Protein AF-A0A9D5VT57-F1 (afdb_monomer)

Mean predicted aligned error: 7.52 Å

Radius of gyration: 19.93 Å; Cα contacts (8 Å, |Δi|>4): 198; chains: 1; bounding box: 61×43×35 Å

Sequence (110 aa):
MKIITLFLIIIFCFQALNYADELRPKVKTLIGRVESVSFADPIKETKSEIVVTLENNKKISFIIKNTTTIYDINGKAATSEKLLKVQTVKVKYIITNDGVSEARSIKIIK

Structure (mmCIF, N/CA/C/O backbone):
data_AF-A0A9D5VT57-F1
#
_entry.id   AF-A0A9D5VT57-F1
#
loop_
_atom_site.group_PDB
_atom_site.id
_atom_site.type_symbol
_atom_site.label_atom_id
_atom_site.label_alt_id
_atom_site.label_comp_id
_atom_site.label_asym_id
_atom_site.label_entity_id
_atom_site.label_seq_id
_atom_site.pdbx_PDB_ins_code
_atom_site.Cartn_x
_atom_site.Cartn_y
_atom_site.Cartn_z
_atom_site.occupancy
_atom_site.B_iso_or_equiv
_atom_site.auth_seq_id
_atom_site.auth_comp_id
_atom_site.auth_asym_id
_atom_site.auth_atom_id
_atom_site.pdbx_PDB_model_num
ATOM 1 N N . MET A 1 1 ? 48.844 -26.777 -2.324 1.00 58.94 1 MET A N 1
ATOM 2 C CA . MET A 1 1 ? 48.228 -25.785 -3.240 1.00 58.94 1 MET A CA 1
ATOM 3 C C . MET A 1 1 ? 46.703 -25.884 -3.363 1.00 58.94 1 MET A C 1
ATOM 5 O O . MET A 1 1 ? 46.080 -24.842 -3.442 1.00 58.94 1 MET A O 1
ATOM 9 N N . LYS A 1 2 ? 46.072 -27.073 -3.318 1.00 58.28 2 LYS A N 1
ATOM 10 C CA . LYS A 1 2 ? 44.602 -27.218 -3.473 1.00 58.28 2 LYS A CA 1
ATOM 11 C C . LYS A 1 2 ? 43.740 -26.646 -2.323 1.00 58.28 2 LYS A C 1
ATOM 13 O O . LYS A 1 2 ? 42.625 -26.208 -2.566 1.00 58.28 2 LYS A O 1
ATOM 18 N N . ILE A 1 3 ? 44.255 -26.616 -1.088 1.00 63.25 3 ILE A N 1
ATOM 19 C CA . ILE A 1 3 ? 43.505 -26.164 0.106 1.00 63.25 3 ILE A CA 1
ATOM 20 C C . ILE A 1 3 ? 43.300 -24.638 0.123 1.00 63.25 3 ILE A C 1
ATOM 22 O O . ILE A 1 3 ? 42.235 -24.161 0.501 1.00 63.25 3 ILE A O 1
ATOM 26 N N . ILE A 1 4 ? 44.289 -23.874 -0.350 1.00 65.88 4 ILE A N 1
ATOM 27 C CA . ILE A 1 4 ? 44.235 -22.403 -0.388 1.00 65.88 4 ILE A CA 1
ATOM 28 C C . ILE A 1 4 ? 43.170 -21.933 -1.388 1.00 65.88 4 ILE A C 1
ATOM 30 O O . ILE A 1 4 ? 42.396 -21.029 -1.092 1.00 65.88 4 ILE A O 1
ATOM 34 N N . THR A 1 5 ? 43.072 -22.598 -2.543 1.00 65.62 5 THR A N 1
ATOM 35 C CA . THR A 1 5 ? 42.068 -22.289 -3.570 1.00 65.62 5 THR A CA 1
ATOM 36 C C . THR A 1 5 ? 40.644 -22.557 -3.079 1.00 65.62 5 THR A C 1
ATOM 38 O O . THR A 1 5 ? 39.751 -21.757 -3.339 1.00 65.62 5 THR A O 1
ATOM 41 N N . LEU A 1 6 ? 40.429 -23.638 -2.320 1.00 66.12 6 LEU A N 1
ATOM 42 C CA . LEU A 1 6 ? 39.114 -23.965 -1.760 1.00 66.12 6 LEU A CA 1
ATOM 43 C C . LEU A 1 6 ? 38.667 -22.935 -0.712 1.00 66.12 6 LEU A C 1
ATOM 45 O O . LEU A 1 6 ? 37.513 -22.515 -0.715 1.00 66.12 6 LEU A O 1
ATOM 49 N N . PHE A 1 7 ? 39.585 -22.481 0.144 1.00 71.94 7 PHE A N 1
ATOM 50 C CA . PHE A 1 7 ? 39.284 -21.470 1.161 1.00 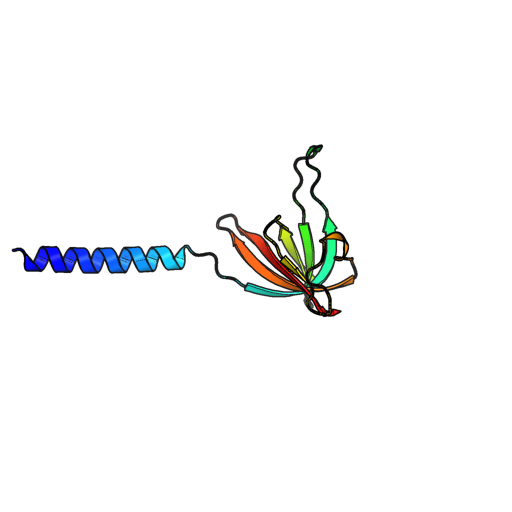71.94 7 PHE A CA 1
ATOM 51 C C . PHE A 1 7 ? 38.936 -20.109 0.536 1.00 71.94 7 PHE A C 1
ATOM 53 O O . PHE A 1 7 ? 38.008 -19.437 0.981 1.00 71.94 7 PHE A O 1
ATOM 60 N N . LEU A 1 8 ? 39.617 -19.738 -0.554 1.00 68.12 8 LEU A N 1
ATOM 61 C CA . LEU A 1 8 ? 39.347 -18.497 -1.284 1.00 68.12 8 LEU A CA 1
ATOM 62 C C . LEU A 1 8 ? 37.959 -18.501 -1.951 1.00 68.12 8 LEU A C 1
ATOM 64 O O . LEU A 1 8 ? 37.256 -17.492 -1.915 1.00 68.12 8 LEU A O 1
ATOM 68 N N . ILE A 1 9 ? 37.535 -19.644 -2.504 1.00 74.31 9 ILE A N 1
ATOM 69 C CA . ILE A 1 9 ? 36.198 -19.819 -3.101 1.00 74.31 9 ILE A CA 1
ATOM 70 C C . ILE A 1 9 ? 35.100 -19.680 -2.041 1.00 74.31 9 ILE A C 1
ATOM 72 O O . ILE A 1 9 ? 34.083 -19.032 -2.293 1.00 74.31 9 ILE A O 1
ATOM 76 N N . ILE A 1 10 ? 35.308 -20.253 -0.852 1.00 73.25 10 ILE A N 1
ATOM 77 C CA . ILE A 1 10 ? 34.345 -20.164 0.251 1.00 73.25 10 ILE A CA 1
ATOM 78 C C . ILE A 1 10 ? 34.176 -18.702 0.683 1.00 73.25 10 ILE A C 1
ATOM 80 O O . ILE A 1 10 ? 33.047 -18.222 0.753 1.00 73.25 10 ILE A O 1
ATOM 84 N N . ILE A 1 11 ? 35.271 -17.962 0.889 1.00 74.62 11 ILE A N 1
ATOM 85 C CA . ILE A 1 11 ? 35.210 -16.538 1.264 1.00 74.62 11 ILE A CA 1
ATOM 86 C C . ILE A 1 11 ? 34.479 -15.716 0.195 1.00 74.62 11 ILE A C 1
ATOM 88 O O . ILE A 1 11 ? 33.621 -14.900 0.532 1.00 74.62 11 ILE A O 1
ATOM 92 N N . PHE A 1 12 ? 34.765 -15.953 -1.088 1.00 72.38 12 PHE A N 1
ATOM 93 C CA . PHE A 1 12 ? 34.103 -15.241 -2.182 1.00 72.38 12 PHE A CA 1
ATOM 94 C C . PHE A 1 12 ? 32.595 -15.541 -2.245 1.00 72.38 12 PHE A C 1
ATOM 96 O O . PHE A 1 12 ? 31.792 -14.625 -2.418 1.00 72.38 12 PHE A O 1
ATOM 103 N N . CYS A 1 13 ? 32.187 -16.796 -2.015 1.00 69.75 13 CYS A N 1
ATOM 104 C CA . CYS A 1 13 ? 30.771 -17.170 -1.918 1.00 69.75 13 CYS A CA 1
ATOM 105 C C . CYS A 1 13 ? 30.059 -16.483 -0.744 1.00 69.75 13 CYS A C 1
ATOM 107 O O . CYS A 1 13 ? 28.937 -16.003 -0.910 1.00 69.75 13 CYS A O 1
ATOM 109 N N . PHE A 1 14 ? 30.702 -16.396 0.425 1.00 69.06 14 PHE A N 1
ATOM 110 C CA . PHE A 1 14 ? 30.133 -15.707 1.588 1.00 69.06 14 PHE A CA 1
ATOM 111 C C . PHE A 1 14 ? 29.944 -14.208 1.336 1.00 69.06 14 PHE A C 1
ATOM 113 O O . PHE A 1 14 ? 28.915 -13.650 1.713 1.00 69.0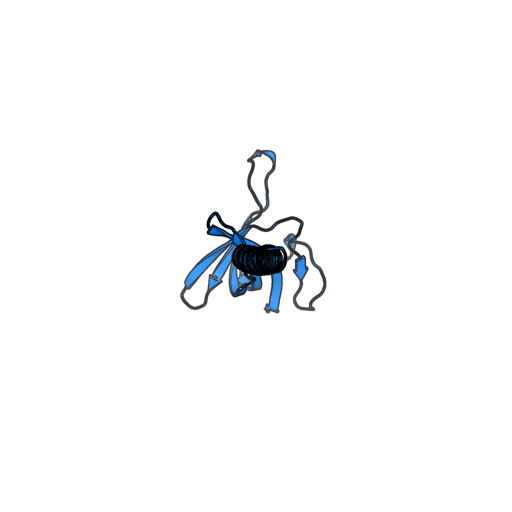6 14 PHE A O 1
ATOM 120 N N . GLN A 1 15 ? 30.892 -13.555 0.660 1.00 69.31 15 GLN A N 1
ATOM 121 C CA . GLN A 1 15 ? 30.736 -12.145 0.306 1.00 69.31 15 GLN A CA 1
ATOM 122 C C . GLN A 1 15 ? 29.600 -11.933 -0.696 1.00 69.31 15 GLN A C 1
ATOM 124 O O . GLN A 1 15 ? 28.743 -11.085 -0.458 1.00 69.31 15 GLN A O 1
ATOM 129 N N . ALA A 1 16 ? 29.530 -12.735 -1.762 1.00 69.69 16 ALA A N 1
ATOM 130 C CA . ALA A 1 16 ? 28.460 -12.636 -2.756 1.00 69.69 16 ALA A CA 1
ATOM 131 C C . ALA A 1 16 ? 27.059 -12.806 -2.139 1.00 69.69 16 ALA A C 1
ATOM 133 O O . ALA A 1 16 ? 26.119 -12.118 -2.539 1.00 69.69 16 ALA A O 1
ATOM 134 N N . LEU A 1 17 ? 26.922 -13.678 -1.135 1.00 65.81 17 LEU A N 1
ATOM 135 C CA . LEU A 1 17 ? 25.660 -13.877 -0.424 1.00 65.81 17 LEU A CA 1
ATOM 136 C C . LEU A 1 17 ? 25.250 -12.648 0.401 1.00 65.81 17 LEU A C 1
ATOM 138 O O . LEU A 1 17 ? 24.089 -12.248 0.350 1.00 65.81 17 LEU A O 1
ATOM 142 N N . ASN A 1 18 ? 26.193 -12.024 1.110 1.00 70.00 18 ASN A N 1
ATOM 143 C CA . ASN A 1 18 ? 25.919 -10.826 1.911 1.00 70.00 18 ASN A CA 1
ATOM 144 C C . ASN A 1 18 ? 25.527 -9.628 1.031 1.00 70.00 18 ASN A C 1
ATOM 146 O O . ASN A 1 18 ? 24.550 -8.943 1.327 1.00 70.00 18 ASN A O 1
ATOM 150 N N . TYR A 1 19 ? 26.215 -9.429 -0.098 1.00 68.44 19 TYR A N 1
ATOM 151 C CA . TYR A 1 19 ? 25.836 -8.410 -1.085 1.00 68.44 19 TYR A CA 1
ATOM 152 C C . TYR A 1 19 ? 24.430 -8.649 -1.654 1.00 68.44 19 TYR A C 1
ATOM 154 O O . TYR A 1 19 ? 23.661 -7.708 -1.846 1.00 68.44 19 TYR A O 1
ATOM 162 N N . ALA A 1 20 ? 24.068 -9.909 -1.910 1.00 67.44 20 ALA A N 1
ATOM 163 C CA . ALA A 1 20 ? 22.747 -10.253 -2.425 1.00 67.44 20 ALA A CA 1
ATOM 164 C C . ALA A 1 20 ? 21.615 -9.991 -1.417 1.00 67.44 20 ALA A C 1
ATOM 166 O O . ALA A 1 20 ? 20.477 -9.795 -1.845 1.00 67.44 20 ALA A O 1
ATOM 167 N N . ASP A 1 21 ? 21.894 -9.998 -0.111 1.00 70.00 21 ASP A N 1
ATOM 168 C CA . ASP A 1 21 ? 20.894 -9.723 0.926 1.00 70.00 21 ASP A CA 1
ATOM 169 C C . ASP A 1 21 ? 20.683 -8.215 1.137 1.00 70.00 21 ASP A C 1
ATOM 171 O O . ASP A 1 21 ? 19.543 -7.766 1.258 1.00 70.00 21 ASP A O 1
ATOM 175 N N . GLU A 1 22 ? 21.746 -7.405 1.057 1.00 70.06 22 GLU A N 1
ATOM 176 C CA . GLU A 1 22 ? 21.633 -5.936 1.120 1.00 70.06 22 GLU A CA 1
ATOM 177 C C . GLU A 1 22 ? 20.836 -5.343 -0.050 1.00 70.06 22 GLU A C 1
ATOM 179 O O . GLU A 1 22 ? 20.124 -4.352 0.115 1.00 70.06 22 GLU A O 1
ATOM 184 N N . LEU A 1 23 ? 20.896 -5.975 -1.225 1.00 73.12 23 LEU A N 1
ATOM 185 C CA . LEU A 1 23 ? 20.143 -5.553 -2.409 1.00 73.12 23 LEU A CA 1
ATOM 186 C C . LEU A 1 23 ? 18.644 -5.884 -2.331 1.00 73.12 23 LEU A C 1
ATOM 188 O O . LEU A 1 23 ? 17.875 -5.457 -3.199 1.00 73.12 23 LEU A O 1
ATOM 192 N N . ARG A 1 24 ? 18.186 -6.645 -1.327 1.00 77.44 24 ARG A N 1
ATOM 193 C CA . ARG A 1 24 ? 16.767 -6.995 -1.211 1.00 77.44 24 ARG A CA 1
ATOM 194 C C . ARG A 1 24 ? 15.979 -5.824 -0.630 1.00 77.44 24 ARG A C 1
ATOM 196 O O . ARG A 1 24 ? 16.262 -5.367 0.478 1.00 77.44 24 ARG A O 1
ATOM 203 N N . PRO A 1 25 ? 14.913 -5.368 -1.309 1.00 83.12 25 PRO A N 1
ATOM 204 C CA . PRO A 1 25 ? 14.103 -4.279 -0.793 1.00 83.12 25 PRO A CA 1
ATOM 205 C C . PR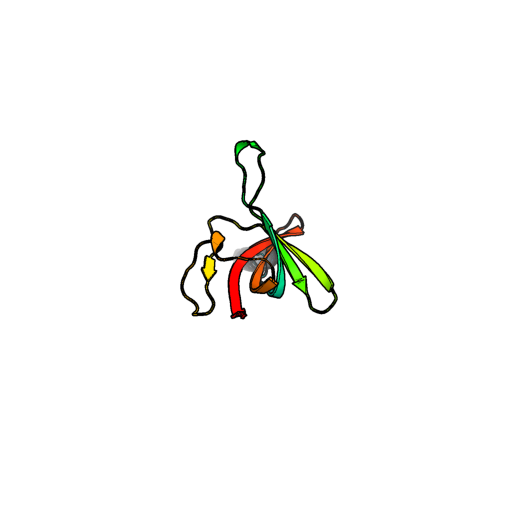O A 1 25 ? 13.437 -4.673 0.533 1.00 83.12 25 PRO A C 1
ATOM 207 O O . PRO A 1 25 ? 12.568 -5.548 0.587 1.00 83.12 25 PRO A O 1
ATOM 210 N N . LYS A 1 26 ? 13.828 -3.993 1.617 1.00 90.19 26 LYS A N 1
ATOM 211 C CA . LYS A 1 26 ? 13.288 -4.227 2.961 1.00 90.19 26 LYS A CA 1
ATOM 212 C C . LYS A 1 26 ? 11.818 -3.819 3.031 1.00 90.19 26 LYS A C 1
ATOM 214 O O . LYS A 1 26 ? 11.467 -2.667 2.766 1.00 90.19 26 LYS A O 1
ATOM 219 N N . VAL A 1 27 ? 10.965 -4.753 3.451 1.00 95.06 27 VAL A N 1
ATOM 220 C CA . VAL A 1 27 ? 9.537 -4.483 3.652 1.00 95.06 27 VAL A CA 1
ATOM 221 C C . VAL A 1 27 ? 9.346 -3.626 4.902 1.00 95.06 27 VAL A C 1
ATOM 223 O O . VAL A 1 27 ? 9.753 -3.992 6.004 1.00 95.06 27 VAL A O 1
ATOM 226 N N . LYS A 1 28 ? 8.700 -2.478 4.721 1.00 96.69 28 LYS A N 1
ATOM 227 C CA . LYS A 1 28 ? 8.310 -1.527 5.762 1.00 96.69 28 LYS A CA 1
ATOM 228 C C . LYS A 1 28 ? 6.799 -1.559 5.952 1.00 96.69 28 LYS A C 1
ATOM 230 O O . LYS A 1 28 ? 6.055 -2.031 5.094 1.00 96.69 28 LYS A O 1
ATOM 235 N N . THR A 1 29 ? 6.340 -1.078 7.101 1.00 97.44 29 THR A N 1
ATOM 236 C CA . THR A 1 29 ? 4.915 -0.964 7.422 1.00 97.44 29 THR A CA 1
ATOM 237 C C . THR A 1 29 ? 4.635 0.410 8.004 1.00 97.44 29 THR A C 1
ATOM 239 O O . THR A 1 29 ? 5.413 0.892 8.821 1.00 97.44 29 THR A O 1
ATOM 242 N N . LEU A 1 30 ? 3.513 1.007 7.618 1.00 97.00 30 LEU A N 1
ATOM 243 C CA . LEU A 1 30 ? 2.989 2.230 8.223 1.00 97.00 30 LEU A CA 1
ATOM 244 C C . LEU A 1 30 ? 1.474 2.177 8.352 1.00 97.00 30 LEU A C 1
ATOM 246 O O . LEU A 1 30 ? 0.811 1.346 7.726 1.00 97.00 30 LEU A O 1
ATOM 250 N N . ILE A 1 31 ? 0.948 3.095 9.153 1.00 97.81 31 ILE A N 1
ATOM 251 C CA . ILE A 1 31 ? -0.479 3.354 9.305 1.00 97.81 31 ILE A CA 1
ATOM 252 C C . ILE A 1 31 ? -0.706 4.838 9.033 1.00 97.81 31 ILE A C 1
ATOM 254 O O . ILE A 1 31 ? 0.066 5.672 9.501 1.00 97.81 31 ILE A O 1
ATOM 258 N N . GLY A 1 32 ? -1.750 5.164 8.280 1.00 97.56 32 GLY A N 1
ATOM 259 C CA . GLY A 1 32 ? -2.145 6.548 8.057 1.00 97.56 32 GLY A CA 1
ATOM 260 C C . GLY A 1 32 ? -3.498 6.662 7.372 1.00 97.56 32 GLY A C 1
ATOM 261 O O . GLY A 1 32 ? -4.151 5.657 7.085 1.00 97.56 32 GLY A O 1
ATOM 262 N N . ARG A 1 33 ? -3.920 7.898 7.125 1.00 98.00 33 ARG A N 1
ATOM 263 C CA . ARG A 1 33 ? -5.218 8.232 6.536 1.00 98.00 33 ARG A CA 1
ATOM 264 C C . ARG A 1 33 ? -5.093 8.471 5.036 1.00 98.00 33 ARG A C 1
ATOM 266 O O . ARG A 1 33 ? -4.200 9.191 4.604 1.00 98.00 33 ARG A O 1
ATOM 273 N N . VAL A 1 34 ? -5.995 7.905 4.246 1.00 97.81 34 VAL A N 1
ATOM 274 C CA . VAL A 1 34 ? -6.037 8.092 2.793 1.00 97.81 34 VAL A CA 1
ATOM 275 C C . VAL A 1 34 ? -6.422 9.534 2.468 1.00 97.81 34 VAL A C 1
ATOM 277 O O . VAL A 1 34 ? -7.510 9.999 2.816 1.00 97.81 34 VAL A O 1
ATOM 280 N N . GLU A 1 35 ? -5.523 10.234 1.787 1.00 97.25 35 GLU A N 1
ATOM 281 C CA . GLU A 1 35 ? -5.708 11.598 1.285 1.00 97.25 35 GLU A CA 1
ATOM 282 C C . GLU A 1 35 ? -6.339 11.584 -0.112 1.00 97.25 35 GLU A C 1
ATOM 284 O O . GLU A 1 35 ? -7.280 12.331 -0.391 1.00 97.25 35 GLU A O 1
ATOM 289 N N . SER A 1 36 ? -5.826 10.719 -0.986 1.00 97.06 36 SER A N 1
ATOM 290 C CA . SER A 1 36 ? -6.301 10.539 -2.354 1.00 97.06 36 SER A CA 1
ATOM 291 C C . SER A 1 36 ? -5.959 9.145 -2.870 1.00 97.06 36 SER A C 1
ATOM 293 O O . SER A 1 36 ? -5.019 8.498 -2.406 1.00 97.06 36 SER A O 1
ATOM 295 N N . VAL A 1 37 ? -6.742 8.703 -3.850 1.00 96.00 37 VAL A N 1
ATOM 296 C CA . VAL A 1 37 ? -6.496 7.500 -4.645 1.00 96.00 37 VAL A CA 1
ATOM 297 C C . VAL A 1 37 ? -6.655 7.908 -6.102 1.00 96.00 37 VAL A C 1
ATOM 299 O O . VAL A 1 37 ? -7.637 8.566 -6.448 1.00 96.00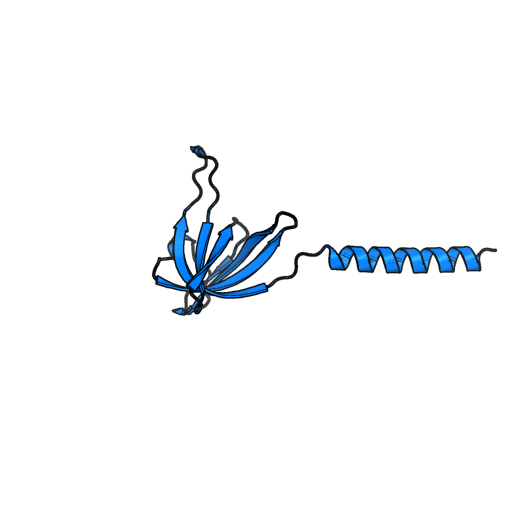 37 VAL A O 1
ATOM 302 N N . SER A 1 38 ? -5.689 7.557 -6.939 1.00 94.62 38 SER A N 1
ATOM 303 C CA . SER A 1 38 ? -5.763 7.709 -8.388 1.00 94.62 38 SER A CA 1
ATOM 304 C C . SER A 1 38 ? -5.592 6.339 -9.034 1.00 94.62 38 SER A C 1
ATOM 306 O O . SER A 1 38 ? -4.827 5.492 -8.565 1.00 94.62 38 SER A O 1
ATOM 308 N N . PHE A 1 39 ? -6.352 6.095 -10.094 1.00 92.00 39 PHE A N 1
ATOM 309 C CA . PHE A 1 39 ? -6.302 4.840 -10.832 1.00 92.00 39 PHE A CA 1
ATOM 310 C C . PHE A 1 39 ? -5.560 5.047 -12.146 1.00 92.00 39 PHE A C 1
ATOM 312 O O . PHE A 1 39 ? -5.643 6.117 -12.751 1.00 92.00 39 PHE A O 1
ATOM 319 N N . ALA A 1 40 ? -4.818 4.019 -12.552 1.00 92.25 40 ALA A N 1
ATOM 320 C CA . ALA A 1 40 ? -4.084 4.004 -13.804 1.00 92.25 40 ALA A CA 1
ATOM 321 C C . ALA A 1 40 ? -5.009 4.290 -14.997 1.00 92.25 40 ALA A C 1
ATOM 323 O O . ALA A 1 40 ? -6.077 3.689 -15.124 1.00 92.25 40 ALA A O 1
ATOM 324 N N . ASP A 1 41 ? -4.558 5.171 -15.882 1.00 90.88 41 ASP A N 1
ATOM 325 C CA . ASP A 1 41 ? -5.150 5.457 -17.182 1.00 90.88 41 ASP A CA 1
ATOM 326 C C . ASP A 1 41 ? -4.115 5.057 -18.247 1.00 90.88 41 ASP A C 1
ATOM 328 O O . ASP A 1 41 ? -3.110 5.757 -18.415 1.00 90.88 41 ASP A O 1
ATOM 332 N N . PRO A 1 42 ? -4.322 3.928 -18.953 1.00 85.94 42 PRO A N 1
ATOM 333 C CA . PRO A 1 42 ? -3.386 3.445 -19.964 1.00 85.94 42 PRO A CA 1
ATOM 334 C C . PRO A 1 42 ? -3.157 4.435 -21.109 1.00 85.94 42 PRO A C 1
ATOM 336 O O . PRO A 1 42 ? -2.078 4.437 -21.689 1.00 85.94 42 PRO A O 1
ATOM 339 N N . ILE A 1 43 ? -4.142 5.285 -21.422 1.00 92.12 43 ILE A N 1
ATOM 340 C CA . ILE A 1 43 ? -4.043 6.279 -22.501 1.00 92.12 43 ILE A CA 1
ATOM 341 C C . ILE A 1 43 ? -3.099 7.415 -22.091 1.00 92.12 43 ILE A C 1
ATOM 343 O O . ILE A 1 43 ? -2.420 7.997 -22.931 1.00 92.12 43 ILE A O 1
ATOM 347 N N . LYS A 1 44 ? -3.041 7.723 -20.791 1.00 90.94 44 LYS A N 1
ATOM 348 C CA . LYS A 1 44 ? -2.182 8.770 -20.216 1.00 90.94 44 LYS A CA 1
ATOM 349 C C . LYS A 1 44 ? -0.897 8.222 -19.598 1.00 90.94 44 LYS A C 1
ATOM 351 O O . LYS A 1 44 ? -0.176 8.979 -18.955 1.00 90.94 44 LYS A O 1
ATOM 356 N N . GLU A 1 45 ? -0.652 6.920 -19.736 1.00 88.81 45 GLU A N 1
ATOM 357 C CA . GLU A 1 45 ? 0.486 6.205 -19.147 1.00 88.81 45 GLU A CA 1
ATOM 358 C C . GLU A 1 45 ? 0.633 6.419 -17.625 1.00 88.81 45 GLU A C 1
ATOM 360 O O . GLU A 1 45 ? 1.731 6.363 -17.063 1.00 88.81 45 GLU A O 1
ATOM 365 N N . THR A 1 46 ? -0.477 6.655 -16.917 1.00 91.12 46 THR A N 1
ATOM 366 C CA . THR A 1 46 ? -0.449 6.880 -15.466 1.00 91.12 46 THR A CA 1
ATOM 367 C C . THR A 1 46 ? -0.515 5.564 -14.699 1.00 91.12 46 THR A C 1
ATOM 369 O O . THR A 1 46 ? -1.146 4.592 -15.115 1.00 91.12 46 THR A O 1
ATOM 372 N N . LYS A 1 47 ? 0.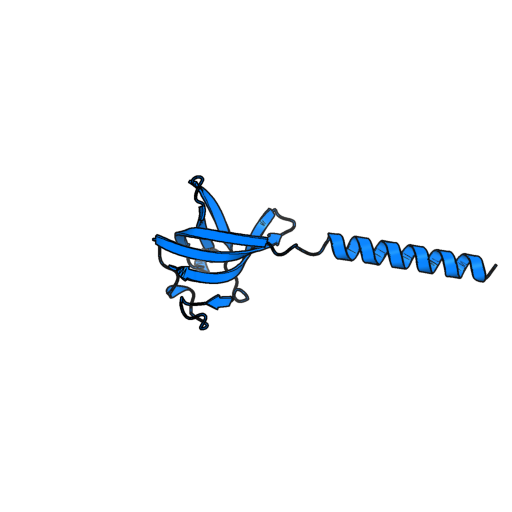138 5.525 -13.533 1.00 92.62 47 LYS A N 1
ATOM 373 C CA . LYS A 1 47 ? 0.090 4.388 -12.603 1.00 92.62 47 LYS A CA 1
ATOM 374 C C . LYS A 1 47 ? -0.946 4.643 -11.514 1.00 92.62 47 LYS A C 1
ATOM 376 O O . LYS A 1 47 ? -1.154 5.787 -11.121 1.00 92.62 47 LYS A O 1
ATOM 381 N N . SER A 1 48 ? -1.538 3.571 -10.992 1.00 95.69 48 SER A N 1
ATOM 382 C CA . SER A 1 48 ? -2.396 3.659 -9.812 1.00 95.69 48 SER A CA 1
ATOM 383 C C . SER A 1 48 ? -1.568 4.060 -8.592 1.00 95.69 48 SER A C 1
ATOM 385 O O . SER A 1 48 ? -0.495 3.498 -8.345 1.00 95.69 48 SER A O 1
ATOM 387 N N . GLU A 1 49 ? -2.077 4.999 -7.807 1.00 96.62 49 GLU A N 1
ATOM 388 C CA . GLU A 1 49 ? -1.383 5.586 -6.666 1.00 96.62 49 GLU A CA 1
ATOM 389 C C . GLU A 1 49 ? -2.353 5.812 -5.500 1.00 96.62 49 GLU A C 1
ATOM 391 O O . GLU A 1 49 ? -3.524 6.149 -5.681 1.00 96.62 49 GLU A O 1
ATOM 396 N N . ILE A 1 50 ? -1.852 5.643 -4.279 1.00 97.62 50 ILE A N 1
ATOM 397 C CA . ILE A 1 50 ? -2.525 6.074 -3.054 1.00 97.62 50 ILE A CA 1
ATOM 398 C C . ILE A 1 50 ? -1.623 7.018 -2.274 1.00 97.62 50 ILE A C 1
ATOM 400 O O . ILE A 1 50 ? -0.467 6.703 -1.994 1.00 97.62 50 ILE A O 1
ATOM 404 N N . VAL A 1 51 ? -2.172 8.158 -1.866 1.00 97.94 51 VAL A N 1
ATOM 405 C CA . VAL A 1 51 ? -1.490 9.099 -0.979 1.00 97.94 51 VAL A CA 1
ATOM 406 C C . VAL A 1 51 ? -2.040 8.923 0.426 1.00 97.94 51 VAL A C 1
ATOM 408 O O . VAL A 1 51 ? -3.247 9.017 0.656 1.00 97.94 51 VAL A O 1
ATOM 411 N N . VAL A 1 52 ? -1.145 8.672 1.376 1.00 98.06 52 VAL A N 1
ATOM 412 C CA . VAL A 1 52 ? -1.470 8.479 2.790 1.00 98.06 52 VAL A CA 1
ATOM 413 C C . VAL A 1 52 ? -0.826 9.588 3.615 1.00 98.06 52 VAL A C 1
ATOM 415 O O . VAL A 1 52 ? 0.379 9.827 3.520 1.00 98.06 52 VAL A O 1
ATOM 418 N N . THR A 1 53 ? -1.627 10.242 4.449 1.00 97.88 53 THR A N 1
ATOM 419 C CA . THR A 1 53 ? -1.194 11.241 5.427 1.00 97.88 53 THR A CA 1
ATOM 420 C C . THR A 1 53 ? -0.972 10.567 6.783 1.00 97.88 53 THR A C 1
ATOM 422 O O . THR A 1 53 ? -1.848 9.868 7.299 1.00 97.88 53 THR A O 1
ATOM 425 N N . LEU A 1 54 ? 0.216 10.758 7.351 1.00 95.94 54 LEU A N 1
ATOM 426 C CA . LEU A 1 54 ? 0.592 10.306 8.692 1.00 95.94 54 LEU A CA 1
ATOM 427 C C . LEU A 1 54 ? 0.139 11.307 9.768 1.00 95.94 54 LEU A C 1
ATOM 429 O O . LEU A 1 54 ? -0.225 12.439 9.461 1.00 95.94 54 LEU A O 1
ATOM 433 N N . GLU A 1 55 ? 0.225 10.917 11.042 1.00 91.75 55 GLU A N 1
ATOM 434 C CA . GLU A 1 55 ? -0.156 11.771 12.184 1.00 91.75 55 GLU A CA 1
ATOM 435 C C . GLU A 1 55 ? 0.632 13.088 12.257 1.00 91.75 55 GLU A C 1
ATOM 437 O O . GLU A 1 55 ? 0.095 14.116 12.653 1.00 91.75 55 GLU A O 1
ATOM 442 N N . ASN A 1 56 ? 1.887 13.093 11.805 1.00 94.75 56 ASN A N 1
ATOM 443 C CA . ASN A 1 56 ? 2.721 14.296 11.724 1.00 94.75 56 ASN A CA 1
ATOM 444 C C . ASN A 1 56 ? 2.459 15.142 10.460 1.00 94.75 56 ASN A C 1
ATOM 446 O O . ASN A 1 56 ? 3.323 15.916 10.053 1.00 94.75 56 ASN A O 1
ATOM 450 N N . ASN A 1 57 ? 1.312 14.956 9.799 1.00 94.00 57 ASN A N 1
ATOM 451 C CA . ASN A 1 57 ? 0.933 15.575 8.525 1.00 94.00 57 ASN A CA 1
ATOM 452 C C . ASN A 1 57 ? 1.864 15.260 7.339 1.00 94.00 57 ASN A C 1
ATOM 454 O O . ASN A 1 57 ? 1.706 15.830 6.257 1.00 94.00 57 ASN A O 1
ATOM 458 N N . LYS A 1 58 ? 2.818 14.331 7.491 1.00 97.00 58 LYS A N 1
ATOM 459 C CA . LYS A 1 58 ? 3.662 13.886 6.381 1.00 97.00 58 LYS A CA 1
ATOM 460 C C . LYS A 1 58 ? 2.830 13.061 5.406 1.00 97.00 58 LYS A C 1
ATOM 462 O O . LYS A 1 58 ? 2.220 12.066 5.793 1.00 97.00 58 LYS A O 1
ATOM 467 N N . LYS A 1 59 ? 2.863 13.444 4.132 1.00 97.50 59 LYS A N 1
ATOM 468 C CA . LYS A 1 59 ? 2.239 12.700 3.035 1.00 97.50 59 LYS A CA 1
ATOM 469 C C . LYS A 1 59 ? 3.244 11.738 2.419 1.00 97.50 59 LYS A C 1
ATOM 471 O O . LYS A 1 59 ? 4.403 12.098 2.210 1.00 97.50 59 LYS A O 1
ATOM 476 N N . ILE A 1 60 ? 2.804 10.520 2.139 1.00 97.44 60 ILE A N 1
ATOM 477 C CA . ILE A 1 60 ? 3.591 9.524 1.414 1.00 97.44 60 ILE A CA 1
ATOM 478 C C . ILE A 1 60 ? 2.716 8.938 0.312 1.00 97.44 60 ILE A C 1
ATOM 480 O O . ILE A 1 60 ? 1.593 8.508 0.571 1.00 97.44 60 ILE A O 1
ATOM 484 N N . SER A 1 61 ? 3.243 8.943 -0.907 1.00 97.88 61 SER A N 1
ATOM 485 C CA . SER A 1 61 ? 2.638 8.285 -2.058 1.00 97.88 61 SER A CA 1
ATOM 486 C C . SER A 1 61 ? 3.107 6.832 -2.142 1.00 97.88 61 SER A C 1
ATOM 488 O O . SER A 1 61 ? 4.280 6.543 -1.893 1.00 97.88 61 SER A O 1
ATOM 490 N N . PHE A 1 62 ? 2.197 5.930 -2.506 1.00 98.06 62 PHE A N 1
ATOM 491 C CA . PHE A 1 62 ? 2.501 4.543 -2.831 1.00 98.06 62 PHE A CA 1
ATOM 492 C C . PHE A 1 62 ? 1.947 4.178 -4.196 1.00 98.06 62 PHE A C 1
ATOM 494 O O . PHE A 1 62 ? 0.751 4.328 -4.446 1.00 98.06 62 PHE A O 1
ATOM 501 N N . ILE A 1 63 ? 2.793 3.581 -5.031 1.00 97.44 63 ILE A N 1
ATOM 502 C CA . ILE A 1 63 ? 2.350 2.949 -6.270 1.00 97.44 63 ILE A CA 1
ATOM 503 C C . ILE A 1 63 ? 1.612 1.653 -5.935 1.00 97.44 63 ILE A C 1
ATOM 505 O O . ILE 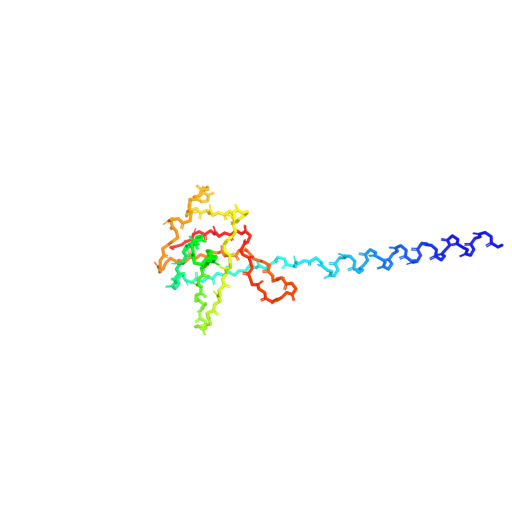A 1 63 ? 2.135 0.790 -5.218 1.00 97.44 63 ILE A O 1
ATOM 509 N N . ILE A 1 64 ? 0.410 1.512 -6.487 1.00 96.44 64 ILE A N 1
ATOM 510 C CA . ILE A 1 64 ? -0.392 0.292 -6.440 1.00 96.44 64 ILE A CA 1
ATOM 511 C C . ILE A 1 64 ? -0.122 -0.489 -7.725 1.00 96.44 64 ILE A C 1
ATOM 513 O O . ILE A 1 64 ? -0.372 -0.008 -8.829 1.00 96.44 64 ILE A O 1
ATOM 517 N N . LYS A 1 65 ? 0.391 -1.710 -7.580 1.00 94.31 65 LYS A N 1
ATOM 518 C CA . LYS A 1 65 ? 0.607 -2.648 -8.686 1.00 94.31 65 LYS A CA 1
ATOM 519 C C . LYS A 1 65 ? -0.479 -3.717 -8.684 1.00 94.31 65 LYS A C 1
ATOM 521 O O . LYS A 1 65 ? -1.112 -3.966 -7.664 1.00 94.31 65 LYS A O 1
ATOM 526 N N . ASN A 1 66 ? -0.594 -4.458 -9.781 1.00 91.31 66 ASN A N 1
ATOM 527 C CA . ASN A 1 66 ? -1.475 -5.632 -9.854 1.00 91.31 66 ASN A CA 1
ATOM 528 C C . ASN A 1 66 ? -1.111 -6.709 -8.814 1.00 91.31 66 ASN A C 1
ATOM 530 O O . ASN A 1 66 ? -1.945 -7.516 -8.427 1.00 91.31 66 ASN A O 1
ATOM 534 N N . THR A 1 67 ? 0.137 -6.709 -8.336 1.00 93.56 67 THR A N 1
ATOM 535 C CA . THR A 1 67 ? 0.620 -7.601 -7.273 1.00 93.56 67 THR A CA 1
ATOM 536 C C . THR A 1 67 ? 0.325 -7.087 -5.860 1.00 93.56 67 THR A C 1
ATOM 538 O O . THR A 1 67 ? 0.694 -7.743 -4.889 1.00 93.56 67 THR A O 1
ATOM 541 N N . THR A 1 68 ? -0.249 -5.891 -5.707 1.00 96.56 68 THR A N 1
ATOM 542 C CA . THR A 1 68 ? -0.598 -5.324 -4.401 1.00 96.56 68 THR A CA 1
ATOM 543 C C . THR A 1 68 ? -1.887 -5.968 -3.904 1.00 96.56 68 THR A C 1
ATOM 545 O O . THR A 1 68 ? -2.939 -5.814 -4.516 1.00 96.56 68 THR A O 1
ATOM 548 N N . THR A 1 69 ? -1.839 -6.657 -2.763 1.00 97.62 69 THR A N 1
ATOM 549 C CA . THR A 1 69 ? -3.056 -7.231 -2.170 1.00 97.62 69 THR A CA 1
ATOM 550 C C . THR A 1 69 ? -3.781 -6.200 -1.315 1.00 97.62 69 THR A C 1
ATOM 552 O O . THR A 1 69 ? -3.196 -5.618 -0.397 1.00 97.62 69 THR A O 1
ATOM 555 N N . ILE A 1 70 ? -5.066 -5.996 -1.583 1.00 97.81 70 ILE A N 1
ATOM 556 C CA . ILE A 1 70 ? -5.907 -5.057 -0.842 1.00 97.81 70 ILE A CA 1
ATOM 557 C C . ILE A 1 70 ? -6.866 -5.855 0.035 1.00 97.81 70 ILE A C 1
ATOM 559 O O . ILE A 1 70 ? -7.488 -6.811 -0.423 1.00 97.81 70 ILE A O 1
ATOM 563 N N . TYR A 1 71 ? -6.957 -5.473 1.304 1.00 98.25 71 TYR A N 1
ATOM 564 C CA . TYR A 1 71 ? -7.797 -6.112 2.305 1.00 98.25 71 TYR A CA 1
ATOM 565 C C . TYR A 1 71 ? -8.807 -5.115 2.866 1.00 98.25 71 TYR A C 1
ATOM 567 O O . TYR A 1 71 ? -8.448 -3.984 3.208 1.00 98.25 71 TYR A O 1
ATOM 575 N N . ASP A 1 72 ? -10.055 -5.551 3.009 1.00 97.25 72 ASP A N 1
ATOM 576 C CA . ASP A 1 72 ? -11.075 -4.796 3.727 1.00 97.25 72 ASP A CA 1
ATOM 577 C C . ASP A 1 72 ? -10.847 -4.817 5.251 1.00 97.25 72 ASP A C 1
ATOM 579 O O . ASP A 1 72 ? -9.905 -5.433 5.768 1.00 97.25 72 ASP A O 1
ATOM 583 N N . ILE A 1 73 ? -11.739 -4.143 5.979 1.00 96.31 73 ILE A N 1
ATOM 584 C CA . ILE A 1 73 ? -11.688 -4.054 7.443 1.00 96.31 73 ILE A CA 1
ATOM 585 C C . ILE A 1 73 ? -11.768 -5.421 8.138 1.00 96.31 73 ILE A C 1
ATOM 587 O O . ILE A 1 73 ? -11.164 -5.622 9.191 1.00 96.31 73 ILE A O 1
ATOM 591 N N . ASN A 1 74 ? -12.416 -6.398 7.499 1.00 96.12 74 ASN A N 1
ATOM 592 C CA . ASN A 1 74 ? -12.544 -7.769 7.987 1.00 96.12 74 ASN A CA 1
ATOM 593 C C . ASN A 1 74 ? -11.337 -8.641 7.607 1.00 96.12 74 ASN A C 1
ATOM 595 O O . ASN A 1 74 ? -11.286 -9.816 7.963 1.00 96.12 74 ASN A O 1
ATOM 599 N N . GLY A 1 75 ? -10.357 -8.093 6.882 1.00 94.69 75 GLY A N 1
ATOM 600 C CA . GLY A 1 75 ? -9.206 -8.838 6.383 1.00 94.69 75 GLY A CA 1
ATOM 601 C C . GLY A 1 75 ? -9.509 -9.711 5.165 1.00 94.69 75 GLY A C 1
ATOM 602 O O . GLY A 1 75 ? -8.694 -10.572 4.841 1.00 94.69 75 GLY A O 1
ATOM 603 N N . LYS A 1 76 ? -10.641 -9.510 4.483 1.00 97.19 76 LYS A N 1
ATOM 604 C CA . LYS A 1 76 ? -10.955 -10.200 3.224 1.00 97.19 76 LYS A CA 1
ATOM 605 C C . LYS A 1 76 ? -10.341 -9.454 2.048 1.00 97.19 76 LYS A C 1
ATOM 607 O O . LYS A 1 76 ? -10.266 -8.227 2.069 1.00 97.19 76 LYS 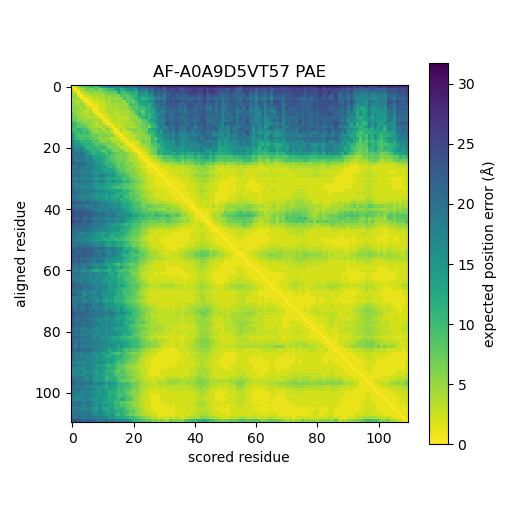A O 1
ATOM 612 N N . ALA A 1 77 ? -9.922 -10.191 1.020 1.00 96.56 77 ALA A N 1
ATOM 613 C CA . ALA A 1 77 ? -9.434 -9.588 -0.215 1.00 96.56 77 ALA A CA 1
ATOM 614 C C . ALA A 1 77 ? -10.510 -8.676 -0.831 1.00 96.56 77 ALA A C 1
ATOM 616 O O . ALA A 1 77 ? -11.694 -9.020 -0.860 1.00 96.56 77 ALA A O 1
ATOM 617 N N . ALA A 1 78 ? -10.092 -7.505 -1.294 1.00 95.31 78 ALA A N 1
ATOM 618 C CA . ALA A 1 78 ? -10.947 -6.467 -1.846 1.00 95.31 78 ALA A CA 1
ATOM 619 C C . ALA A 1 78 ? -10.328 -5.855 -3.108 1.00 95.31 78 ALA A C 1
ATOM 621 O O . ALA A 1 78 ? -9.126 -5.971 -3.343 1.00 95.31 78 ALA A O 1
ATOM 622 N N . THR A 1 79 ? -11.156 -5.183 -3.909 1.00 93.25 79 THR A N 1
ATOM 623 C CA . THR A 1 79 ? -10.701 -4.395 -5.059 1.00 93.25 79 THR A CA 1
ATOM 624 C C . THR A 1 79 ? -10.177 -3.032 -4.609 1.00 93.25 79 THR A C 1
ATOM 626 O O . THR A 1 79 ? -10.502 -2.541 -3.523 1.00 93.25 79 THR A O 1
ATOM 629 N N . SER A 1 80 ? -9.366 -2.393 -5.454 1.00 91.19 80 SER A N 1
ATOM 630 C CA . SER A 1 80 ? -8.823 -1.055 -5.193 1.00 91.19 80 SER A CA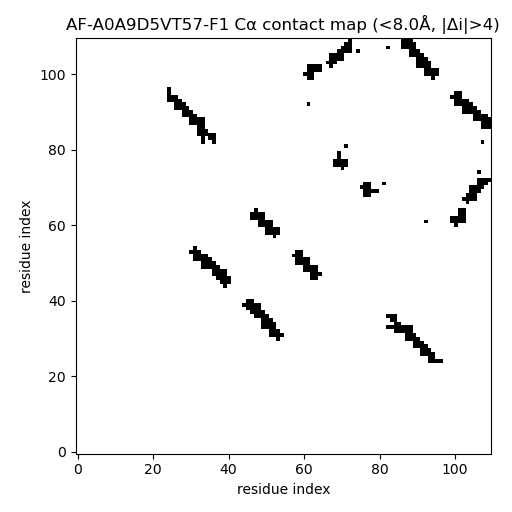 1
ATOM 631 C C . SER A 1 80 ? -9.890 0.033 -5.111 1.00 91.19 80 SER A C 1
ATOM 633 O O . SER A 1 80 ? -9.6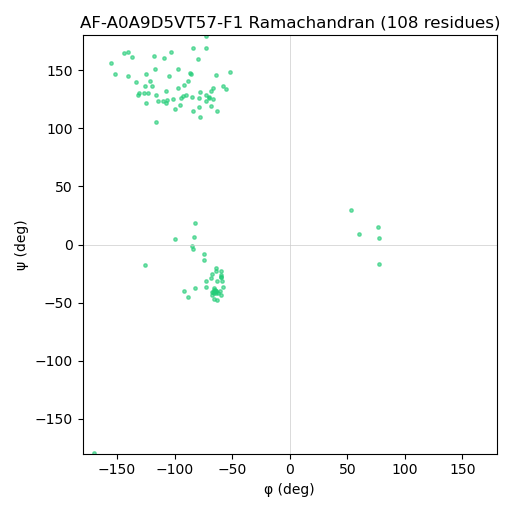59 1.056 -4.480 1.00 91.19 80 SER A O 1
ATOM 635 N N . GLU A 1 81 ? -11.076 -0.212 -5.663 1.00 91.19 81 GLU A N 1
ATOM 636 C CA . GLU A 1 81 ? -12.247 0.670 -5.576 1.00 91.19 81 GLU A CA 1
ATOM 637 C C . GLU A 1 81 ? -12.756 0.836 -4.137 1.00 91.19 81 GLU A C 1
ATOM 639 O O . GLU A 1 81 ? -13.400 1.833 -3.821 1.00 91.19 81 GLU A O 1
ATOM 644 N N . LYS A 1 82 ? -12.458 -0.115 -3.236 1.00 93.44 82 LYS A N 1
ATOM 645 C CA . LYS A 1 82 ? -12.814 0.010 -1.814 1.00 93.44 82 LYS A CA 1
ATOM 646 C C . LYS A 1 82 ? -11.931 0.997 -1.050 1.00 93.44 82 LYS A C 1
ATOM 648 O O . LYS A 1 82 ? -12.275 1.337 0.084 1.00 93.44 82 LYS A O 1
ATOM 653 N N . LEU A 1 83 ? -10.808 1.423 -1.633 1.00 94.31 83 LEU A N 1
ATOM 654 C CA . LEU A 1 83 ? -9.935 2.431 -1.044 1.00 94.31 83 LEU A CA 1
ATOM 655 C C . LEU A 1 83 ? -10.554 3.805 -1.270 1.00 94.31 83 LEU A C 1
ATOM 657 O O . LEU A 1 83 ? -10.586 4.318 -2.386 1.00 94.31 83 LEU A O 1
ATOM 661 N N . LEU A 1 84 ? -11.038 4.403 -0.189 1.00 93.81 84 LEU A N 1
ATOM 662 C CA . LEU A 1 84 ? -11.692 5.702 -0.216 1.00 93.81 84 LEU A CA 1
ATOM 663 C C . LEU A 1 84 ? -10.892 6.711 0.596 1.00 93.81 84 LEU A C 1
ATOM 665 O O . LEU A 1 84 ? -10.237 6.375 1.586 1.00 93.81 84 LEU A O 1
ATOM 669 N N . LYS A 1 85 ? -10.996 7.980 0.197 1.00 94.12 85 LYS A N 1
ATOM 670 C CA . LYS A 1 85 ? -10.494 9.104 0.989 1.00 94.12 85 LYS A CA 1
ATOM 671 C C . LYS A 1 85 ? -11.040 9.015 2.418 1.00 94.12 85 LYS A C 1
ATOM 673 O O . LYS A 1 85 ? -12.159 8.559 2.622 1.00 94.12 85 LYS A O 1
ATOM 678 N N . VAL A 1 86 ? -10.265 9.487 3.394 1.00 94.12 86 VAL A N 1
ATOM 679 C CA . VAL A 1 86 ? -10.591 9.503 4.835 1.00 94.12 86 VAL A CA 1
ATOM 680 C C . VAL A 1 86 ? -10.437 8.164 5.564 1.00 94.12 86 VAL A C 1
ATOM 682 O O . VAL A 1 86 ? -10.284 8.189 6.784 1.00 94.12 86 VAL A O 1
ATOM 685 N N . GLN A 1 87 ? -10.362 7.029 4.868 1.00 96.56 87 GLN A N 1
ATOM 686 C CA . GLN A 1 87 ? -10.104 5.741 5.520 1.00 96.56 87 GLN A CA 1
ATOM 687 C C . GLN A 1 87 ? -8.721 5.708 6.174 1.00 96.56 87 GLN A C 1
ATOM 689 O O . GLN A 1 87 ? -7.758 6.267 5.646 1.00 96.56 87 GLN A O 1
ATOM 694 N N . THR A 1 88 ? -8.595 5.011 7.295 1.00 97.75 88 THR A N 1
ATOM 695 C CA . THR A 1 88 ? -7.293 4.661 7.861 1.00 97.75 88 THR A CA 1
ATOM 696 C C . THR A 1 88 ? -6.862 3.318 7.296 1.00 97.75 88 THR A C 1
ATOM 698 O O . THR A 1 88 ? -7.589 2.324 7.369 1.00 97.75 88 THR A O 1
ATOM 701 N N . VAL A 1 89 ? -5.645 3.268 6.764 1.00 98.25 89 VAL A N 1
ATOM 702 C CA . VAL A 1 89 ? -5.064 2.075 6.153 1.00 98.25 89 VAL A CA 1
ATOM 703 C C . VAL A 1 89 ? -3.726 1.722 6.789 1.00 98.25 89 VAL A C 1
ATOM 705 O O . VAL A 1 89 ? -2.943 2.588 7.179 1.00 98.25 89 VAL A O 1
ATOM 708 N N . LYS A 1 90 ? -3.441 0.423 6.853 1.00 98.31 90 LYS A N 1
ATOM 709 C CA . LYS A 1 90 ? -2.114 -0.127 7.122 1.00 98.31 90 LYS A CA 1
ATOM 710 C C . LYS A 1 90 ? -1.478 -0.534 5.800 1.00 98.31 90 LYS A C 1
ATOM 712 O O . LYS A 1 90 ? -1.973 -1.445 5.135 1.00 98.31 90 LYS A O 1
ATOM 717 N N . VAL A 1 91 ? -0.369 0.100 5.438 1.00 98.31 91 VAL A N 1
ATOM 718 C CA . VAL A 1 91 ? 0.351 -0.164 4.187 1.00 98.31 91 VAL A CA 1
ATOM 719 C C . VAL A 1 91 ? 1.639 -0.913 4.501 1.00 98.31 91 VAL A C 1
ATOM 721 O O . VAL A 1 91 ? 2.484 -0.415 5.245 1.00 98.31 91 VAL A O 1
ATOM 724 N N . LYS A 1 92 ? 1.805 -2.108 3.928 1.00 98.25 92 LYS A N 1
ATOM 725 C CA . LYS A 1 92 ? 3.116 -2.756 3.803 1.00 98.25 92 LYS A CA 1
ATOM 726 C C . LYS A 1 92 ? 3.693 -2.372 2.455 1.00 98.25 92 LYS A C 1
ATOM 728 O O . LYS A 1 92 ? 3.021 -2.559 1.441 1.00 98.25 92 LYS A O 1
ATOM 733 N N . TYR A 1 93 ? 4.914 -1.870 2.430 1.00 97.94 93 TYR A N 1
ATOM 734 C CA . TYR A 1 93 ? 5.533 -1.348 1.219 1.00 97.94 93 TYR A CA 1
ATOM 735 C C . TYR A 1 93 ? 7.024 -1.645 1.185 1.00 97.94 93 TYR A C 1
ATOM 737 O O . TYR A 1 93 ? 7.629 -1.995 2.198 1.00 97.94 93 TYR A O 1
ATOM 745 N N . ILE A 1 94 ? 7.612 -1.501 0.009 1.00 96.62 94 ILE A N 1
ATOM 746 C CA . ILE A 1 94 ? 9.059 -1.435 -0.168 1.00 96.62 94 ILE A CA 1
ATOM 747 C C . ILE A 1 94 ? 9.436 -0.080 -0.751 1.00 96.62 94 ILE A C 1
ATOM 749 O O . ILE A 1 94 ? 8.587 0.610 -1.309 1.00 96.62 94 ILE A O 1
ATOM 753 N N . ILE A 1 95 ? 10.708 0.277 -0.639 1.00 95.44 95 ILE A N 1
ATOM 754 C CA . ILE A 1 95 ? 11.289 1.378 -1.402 1.00 95.44 95 ILE A CA 1
ATOM 755 C C . ILE A 1 95 ? 12.166 0.731 -2.472 1.00 95.44 95 ILE A C 1
ATOM 757 O O . ILE A 1 95 ? 12.988 -0.123 -2.135 1.00 95.44 95 ILE A O 1
ATOM 761 N N . THR A 1 96 ? 11.933 1.055 -3.741 1.00 92.62 96 THR A N 1
ATOM 762 C CA . THR A 1 96 ? 12.772 0.578 -4.848 1.00 92.62 96 THR A CA 1
ATOM 763 C C . THR A 1 96 ? 14.122 1.286 -4.843 1.00 92.62 96 THR A C 1
ATOM 765 O O . THR A 1 96 ? 14.307 2.289 -4.153 1.00 92.62 96 THR A O 1
ATOM 768 N N . ASN A 1 97 ? 15.059 0.798 -5.655 1.00 89.25 97 ASN A N 1
ATOM 769 C CA . ASN A 1 97 ? 16.356 1.452 -5.838 1.00 89.25 97 ASN A CA 1
ATOM 770 C C . ASN A 1 97 ? 16.213 2.892 -6.373 1.00 89.25 97 ASN A C 1
ATOM 772 O O . ASN A 1 97 ? 17.033 3.741 -6.047 1.00 89.25 97 ASN A O 1
ATOM 776 N N . ASP A 1 98 ? 15.122 3.183 -7.090 1.00 90.88 98 ASP A N 1
ATOM 777 C CA . ASP A 1 98 ? 14.786 4.521 -7.599 1.00 90.88 98 ASP A CA 1
ATOM 778 C C . ASP A 1 98 ? 14.088 5.413 -6.551 1.00 90.88 98 ASP A C 1
ATOM 780 O O . ASP A 1 98 ? 13.584 6.489 -6.867 1.00 90.88 98 ASP A O 1
ATOM 784 N N . GLY A 1 99 ? 13.979 4.958 -5.298 1.00 92.00 99 GLY A N 1
ATOM 785 C CA . GLY A 1 99 ? 13.332 5.701 -4.213 1.00 92.00 99 GLY A CA 1
ATOM 786 C C . GLY A 1 99 ? 11.799 5.671 -4.236 1.00 92.00 99 GLY A C 1
ATOM 787 O O . GLY A 1 99 ? 11.158 6.318 -3.404 1.00 92.00 99 GLY A O 1
ATOM 788 N N . VAL A 1 100 ? 11.187 4.901 -5.140 1.00 94.38 100 VAL A N 1
ATOM 789 C CA . VAL A 1 100 ? 9.726 4.802 -5.266 1.00 94.38 100 VAL A CA 1
ATOM 790 C C . VAL A 1 100 ? 9.165 3.903 -4.172 1.00 94.38 100 VAL A C 1
ATOM 792 O O . VAL A 1 100 ? 9.636 2.786 -3.958 1.00 94.38 100 VAL A O 1
ATOM 795 N N . SER A 1 101 ? 8.123 4.368 -3.484 1.00 97.31 101 SER A N 1
ATOM 796 C CA . SER A 1 101 ? 7.410 3.553 -2.500 1.00 97.31 101 SER A CA 1
ATOM 797 C C . SER A 1 101 ? 6.357 2.686 -3.195 1.00 97.31 101 SER A C 1
ATOM 799 O O . SER A 1 101 ? 5.390 3.192 -3.758 1.00 97.31 101 SER A O 1
ATOM 801 N N . GLU A 1 102 ? 6.528 1.367 -3.154 1.00 97.31 102 GLU A N 1
ATOM 802 C CA . GLU A 1 102 ? 5.611 0.412 -3.786 1.00 97.31 102 GLU A CA 1
ATOM 803 C C . GLU A 1 102 ? 4.826 -0.370 -2.743 1.00 97.31 102 GLU A C 1
ATOM 805 O O . GLU A 1 102 ? 5.404 -1.063 -1.896 1.00 97.31 102 GLU A O 1
ATOM 810 N N . ALA A 1 103 ? 3.498 -0.306 -2.822 1.00 97.81 103 ALA A N 1
ATOM 811 C CA . ALA A 1 103 ? 2.632 -1.051 -1.925 1.00 97.81 103 ALA A CA 1
ATOM 812 C C . ALA A 1 103 ? 2.706 -2.557 -2.224 1.00 97.81 103 ALA A C 1
ATOM 814 O O . ALA A 1 103 ? 2.461 -3.019 -3.338 1.00 97.81 103 ALA A O 1
ATOM 815 N N . ARG A 1 104 ? 2.993 -3.354 -1.196 1.00 97.75 104 ARG A N 1
ATOM 816 C CA . ARG A 1 104 ? 2.872 -4.820 -1.218 1.00 97.75 104 ARG A CA 1
ATOM 817 C C . ARG A 1 104 ? 1.503 -5.267 -0.727 1.00 97.75 104 ARG A C 1
ATOM 819 O O . ARG A 1 104 ? 0.908 -6.166 -1.308 1.00 97.75 104 ARG A O 1
ATOM 826 N N . SER A 1 105 ? 0.984 -4.609 0.307 1.00 98.00 105 SER A N 1
ATOM 827 C CA . SER A 1 105 ? -0.392 -4.818 0.748 1.00 98.00 105 SER A CA 1
ATOM 828 C C . SER A 1 105 ? -0.977 -3.582 1.411 1.00 98.00 105 SER A C 1
ATOM 830 O O . SER A 1 105 ? -0.267 -2.897 2.149 1.00 98.00 105 SER A O 1
ATOM 832 N N . ILE A 1 106 ? -2.277 -3.369 1.244 1.00 98.38 106 ILE A N 1
ATOM 833 C CA . ILE A 1 106 ? -3.028 -2.287 1.885 1.00 98.38 106 ILE A CA 1
ATOM 834 C C . ILE A 1 106 ? -4.194 -2.919 2.641 1.00 98.38 106 ILE A C 1
ATOM 836 O O . ILE A 1 106 ? -4.996 -3.623 2.040 1.00 98.38 106 ILE A O 1
ATOM 840 N N . LYS A 1 107 ? -4.290 -2.699 3.953 1.00 98.38 107 LYS A N 1
ATOM 841 C CA . LYS A 1 107 ? -5.427 -3.153 4.766 1.00 98.38 107 LYS A CA 1
ATOM 842 C C . LYS A 1 107 ? -6.190 -1.956 5.308 1.00 98.38 107 LYS A C 1
ATOM 844 O O . LYS A 1 107 ? -5.599 -1.147 6.020 1.00 98.38 107 LYS A O 1
ATOM 849 N N . ILE A 1 108 ? -7.483 -1.875 5.017 1.00 98.06 108 ILE A N 1
ATOM 850 C CA . ILE A 1 108 ? -8.389 -0.907 5.642 1.00 98.06 108 ILE A CA 1
ATOM 851 C C . ILE A 1 108 ? -8.545 -1.295 7.114 1.00 98.06 108 ILE A C 1
ATOM 853 O O . ILE A 1 108 ? -8.736 -2.468 7.430 1.00 98.06 108 ILE A O 1
ATOM 857 N N . ILE A 1 109 ? -8.404 -0.333 8.022 1.00 96.94 109 ILE A N 1
ATOM 858 C CA . ILE A 1 109 ? -8.539 -0.572 9.466 1.00 96.94 109 ILE A CA 1
ATOM 859 C C . ILE A 1 109 ? -9.562 0.344 10.139 1.00 96.94 109 ILE A C 1
ATOM 861 O O . ILE A 1 109 ? -9.993 0.022 11.244 1.00 96.94 109 ILE A O 1
ATOM 865 N N . LYS A 1 110 ? -9.951 1.455 9.502 1.00 91.81 110 LYS A N 1
ATOM 866 C CA . LYS A 1 110 ? -11.008 2.353 9.975 1.00 91.81 110 LYS A CA 1
ATOM 867 C C . LYS A 1 110 ? -11.595 3.163 8.827 1.00 91.81 110 LYS A C 1
ATOM 869 O O . LYS A 1 110 ? -10.817 3.490 7.903 1.00 91.81 110 LYS A O 1
#

pLDDT: mean 89.49, std 11.42, range [58.28, 98.38]

Solvent-accessible surface area (backbone atoms only — not comparable to full-atom values): 6082 Å² total; per-residue (Å²): 118,73,67,63,58,53,54,52,52,52,54,53,52,55,50,55,51,53,55,59,55,71,71,49,66,63,79,45,76,51,67,30,30,29,68,44,71,49,73,53,37,81,92,75,72,44,70,23,34,38,32,32,33,32,96,87,67,50,72,45,66,26,40,53,48,94,82,34,49,35,25,38,73,87,66,45,84,48,63,76,85,76,64,48,64,71,29,30,33,39,39,33,27,30,51,47,98,86,67,47,37,36,37,49,29,42,31,38,73,86

Secondary structure (DSSP, 8-state):
-HHHHHHHHHHHHHHHHHHHHHTS---EEEEEEEEEEE---GGGTPPPEEEEE-TTS-EEEEEPPTT-EEE-TTS-B--GGG--TT-EEEEEEEE-TTS-EEEEEEEE--

Nearest PDB structures (foldseek):
  6aqh-assembly2_B  TM=6.663E-01  e=1.868E-03  Mycolicibacterium thermoresistibile ATCC 19527
  3k7u-assembly1_C-2  TM=5.652E-01  e=1.019E-01  Trypanosoma brucei
  8apo-assembly1_Bl  TM=4.402E-01  e=1.423E-02  Polytomella magna
  6rup-assembly1_B-2  TM=3.860E-01  e=4.869E-02  Homo sapiens
  8k0a-assembly1_B  TM=2.740E-01  e=6.623E-02  Escherichia coli K-12

Foldseek 3Di:
DVVVVVVVVVVVVVVVVVVVVVQDFDKDKDKFFWADWDPDDVVVRDFTKTWGQDPVRDIDIATEDPQEFEAELVRDTDDPVPDDGGFMKMFIWTQHPVRHTYTNYIYTND

=== Feature glossary ===
The record interleaves many kinds of information about one protein. Here is each kind framed as the question it answers.

Q: What does the local fold look like, residue by residue?
A: A 3Di character summarizes, for each residue, the relative orientation of the Cα frame of its nearest spatial neighbor. Because it encodes fold topology rather than chemistry, 3Di alignments detect remote structural similarity that sequence alignment misses.

Q: Which residues are in helices, strands, or loops?
A: Secondary structure is the local, repeating backbone conformation. DSSP classifies it into eight states by reading the hydrogen-bond network: three helix types (H, G, I), two β types (E, B), two non-regular types (T, S), and unstructured coil (-).

Q: How big and how compact is the whole molecule?
A: Three whole-structure scalars: the radius of gyration (RMS distance of Cα from centroid, in Å), the count of Cα–Cα contacts (pairs closer than 8 Å and separated by more than four residues in sequence — i.e. tertiary, not local, contacts), and the bounding-box dimensions. Together they distinguish compact globular folds from extended fibres or disordered chains.

Q: How confident is the AlphaFold model at each residue?
A: For AlphaFold models, the B-factor field carries pLDDT — the model's own estimate of local accuracy on a 0–100 scale. Regions with pLDDT<50 should be treated as essentially unmodeled; they often correspond to intrinsically disordered segments.

Q: What family and function is it annotated with?
A: Functional annotations link the protein to curated databases. InterPro entries identify conserved domains and families by matching the sequence against member-database signatures (Pfam, PROSITE, CDD, …). Gene Ontology (GO) terms describe molecular function, biological process, and cellular component in a controlled vocabulary. CATH places the structure in a hierarchical fold classification (Class/Architecture/Topology/Homologous-superfamily). The organism is the source species.

Q: What known structures does this most resemble?
A: Nearest PDB neighbors are the top structural matches found by Foldseek when searching this structure against the entire Protein Data Bank. Each hit reports a TM-score (0 to 1; >0.5 almost always implies the same fold) and an E-value. These are *structural* homologs — they may share no detectable sequence similarity.

Q: Which residues are buried vs exposed?
A: Solvent-accessible surface area (SASA) is the area in Å² traced out by the centre of a 1.4 Å probe sphere (a water molecule) rolled over the protein's van der Waals surface (Shrake–Rupley / Lee–Richards construction). Buried residues have near-zero SASA; fully exposed residues can exceed 200 Å². The total SASA scales roughly with the number of surface residues.

Q: What are the backbone torsion angles?
A: φ (phi) and ψ (psi) are the two rotatable backbone dihedrals per residue: φ is the C(i-1)–N–Cα–C torsion, ψ is the N–Cα–C–N(i+1) torsion, both in degrees on (−180°, 180°]. α-helical residues cluster near (−60°, −45°); β-strand residues near (−120°, +130°). A Ramachandran plot is simply a scatter of (φ, ψ) for every residue.

Q: Are the domains correctly placed relative to each other?
A: Predicted aligned error is AlphaFold's pairwise confidence. Unlike pLDDT (per-residue), PAE is per-residue-pair and captures whether two parts of the structure are correctly placed relative to each other. Units are ångströms of expected positional error.

Q: What if only a Cα trace is available?
A: P-SEA three-state annotation labels each residue as helix, strand, or coil based purely on the geometry of the Cα trace. It serves as a fallback when the full backbone (and thus DSSP) is unavailable.

Q: What is the amino-acid chain?
A: This is the polypeptide sequence — one letter per residue, N-terminus first. Length ranges from a few dozen residues for small domains to over a thousand for large multi-domain proteins.

Q: What do the rendered images show?
A: The six renders are orthographic views along the three Cartesian axes in both directions. Representation (cartoon, sticks, or surface) and color scheme (sequence-rainbow or by-chain) vary across proteins so the training set covers all the common visualization conventions.

Q: What do the diagnostic plots show?
A: Plot images: a contact map (which residues are close in 3D, as an N×N binary image), a Ramachandran scatter (backbone torsion angles, revealing secondary-structure composition at a glance), and — for AlphaFold structures — a PAE heatmap (pairwise prediction confidence).

Q: How mobile is each atom in the crystal?
A: B-factor (Debye–Waller factor) reflects atomic displacement in the crystal lattice. It is an experimental observable (units Å²), not a prediction; low values mean the atom is pinned down, high values mean it moves or is heterogeneous across the crystal.

Q: Where is each backbone atom in 3D?
A: The mmCIF table is the protein's shape written out atom by atom. For each backbone N, Cα, C, and carbonyl O, it records an (x, y, z) coordinate triple in Å plus the residue type, chain letter, and residue number.